Protein AF-A0A450ZZB6-F1 (afdb_monomer)

Solvent-accessible surface area (backbone atoms only — not comparable to full-atom values): 9882 Å² total; per-residue (Å²): 134,82,84,78,80,76,82,74,88,73,74,50,48,42,63,69,56,47,54,52,48,49,52,56,50,59,78,39,60,93,42,86,37,75,48,78,48,59,52,40,41,25,62,87,35,42,52,57,74,84,85,72,88,62,98,56,88,44,37,49,37,50,47,46,38,71,73,39,55,29,70,37,66,34,40,39,39,33,42,25,19,77,38,66,44,48,26,60,45,73,49,72,24,80,72,70,27,60,32,39,38,41,36,55,24,46,65,84,44,62,94,67,16,47,60,60,43,80,47,78,47,80,36,70,95,75,27,29,31,43,37,39,27,37,14,81,76,70,70,43,72,47,85,43,86,72,32,39,47,76,42,86,36,77,58,80,57,56,63,53,52,54,54,54,55,59,73,72,66,83,79,134

Sequence (172 aa):
MGTKTRGVFQDSCRVQVIEWANGSVSAHSGHRCIVLTHGLLDKKGDRDLHGYNYAIEGNGAQEIWDKLLRKHKNIFLVLCGHSHGEARRIDEGDDGNLVHQVMANYQFWGKGGDGWMRILHFHPEEDRIDVKTYSPVLDRYRHGPSSEFTLPYPDPMKASRRKALTCFGNSK

Organism: NCBI:txid2126344

Radius of gyration: 19.27 Å; Cα contacts (8 Å, |Δi|>4): 302; chains: 1; bounding box: 59×56×40 Å

pLDDT: mean 84.1, std 20.05, range [27.47, 98.62]

Foldseek 3Di:
DDDPPPDQPAQFAAPVNLVVLQVVLVVPLVAADEAEGADAAAPARDRDPPDDPGPDDGHGNVRCCVSHQLAHLRYAEYEYEPHAAWDWDWDAHPVRHIHIYIYYDQQPPPPRRQQKDKDWDDDQVVQKIWIWIAHPSVRDTDDDPRHTDMDGRPDPCVVVVVVVVVVVPDDD

Secondary structure (DSSP, 8-state):
-----------SB-HHHHHHHHHHHHHTTTS-EEEE-S----TTS-S--TT---SS--B-HHHHHHHTGGG-TTEEEEEE-SSSEEEEEEEE-TTS-EEEEEEEE-TTSHHHHTT-EEEEEEEGGGTEEEEEEEETTTTEEEPSTTTEEEEE---HHHHHHHHHHHHSS---

Mean predicted aligned error: 8.64 Å

InterPro domains:
  IPR029052 Metallo-dependent phosphatase-like [SSF56300] (18-138)

Structure (mmCIF, N/CA/C/O backbone):
data_AF-A0A450ZZB6-F1
#
_entry.id   AF-A0A450ZZB6-F1
#
loop_
_atom_site.group_PDB
_atom_site.id
_atom_site.type_symbol
_atom_site.label_atom_id
_atom_site.label_alt_id
_atom_site.label_comp_id
_atom_site.label_asym_id
_atom_site.label_entity_id
_atom_site.label_seq_id
_atom_site.pdbx_PDB_ins_code
_atom_site.Cartn_x
_atom_site.Cartn_y
_atom_site.Cartn_z
_atom_site.occupancy
_atom_site.B_iso_or_equiv
_atom_site.auth_seq_id
_atom_site.auth_comp_id
_atom_site.auth_asym_id
_atom_site.auth_atom_id
_atom_site.pdbx_PDB_model_num
ATOM 1 N N . MET A 1 1 ? 6.189 39.184 -20.586 1.00 33.44 1 MET A N 1
ATOM 2 C CA . MET A 1 1 ? 7.325 38.245 -20.432 1.00 33.44 1 MET A CA 1
ATOM 3 C C . MET A 1 1 ? 6.961 37.250 -19.346 1.00 33.44 1 MET A C 1
ATOM 5 O O . MET A 1 1 ? 6.563 37.674 -18.272 1.00 33.44 1 MET A O 1
ATOM 9 N N . GLY A 1 2 ? 6.933 35.963 -19.698 1.00 31.78 2 GLY A N 1
ATOM 10 C CA . GLY A 1 2 ? 6.176 34.923 -18.999 1.00 31.78 2 GLY A CA 1
ATOM 11 C C . GLY A 1 2 ? 6.674 34.575 -17.598 1.00 31.78 2 GLY A C 1
ATOM 12 O O . GLY A 1 2 ? 7.871 34.409 -17.361 1.00 31.78 2 GLY A O 1
ATOM 13 N N . THR A 1 3 ? 5.721 34.400 -16.690 1.00 27.78 3 THR A N 1
ATOM 14 C CA . THR A 1 3 ? 5.902 33.729 -15.408 1.00 27.78 3 THR A CA 1
ATOM 15 C C . THR A 1 3 ? 6.220 32.258 -15.671 1.00 27.78 3 THR A C 1
ATOM 17 O O . THR A 1 3 ? 5.372 31.475 -16.090 1.00 27.78 3 THR A O 1
ATOM 20 N N . LYS A 1 4 ? 7.479 31.864 -15.453 1.00 31.62 4 LYS A N 1
ATOM 21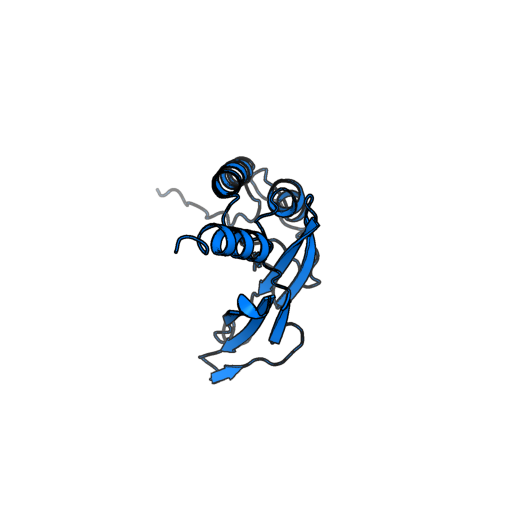 C CA . LYS A 1 4 ? 7.845 30.449 -15.349 1.00 31.62 4 LYS A CA 1
ATOM 22 C C . LYS A 1 4 ? 7.231 29.903 -14.064 1.00 31.62 4 LYS A C 1
ATOM 24 O O . LYS A 1 4 ? 7.804 30.064 -12.989 1.00 31.62 4 LYS A O 1
ATOM 29 N N . THR A 1 5 ? 6.096 29.227 -14.175 1.00 30.55 5 THR A N 1
ATOM 30 C CA . THR A 1 5 ? 5.629 28.291 -13.152 1.00 30.55 5 THR A CA 1
ATOM 31 C C . THR A 1 5 ? 6.642 27.146 -13.107 1.00 30.55 5 THR A C 1
ATOM 33 O O . THR A 1 5 ? 6.627 26.248 -13.946 1.00 30.55 5 THR A O 1
ATOM 36 N N . ARG A 1 6 ? 7.602 27.204 -12.178 1.00 31.47 6 ARG A N 1
ATOM 37 C CA . ARG A 1 6 ? 8.402 26.027 -11.826 1.00 31.47 6 ARG A CA 1
ATOM 38 C C . ARG A 1 6 ? 7.473 25.102 -11.049 1.00 31.47 6 ARG A C 1
ATOM 40 O O . ARG A 1 6 ? 7.073 25.441 -9.940 1.00 31.47 6 ARG A O 1
ATOM 47 N N . GLY A 1 7 ? 7.091 23.980 -11.653 1.00 27.47 7 GLY A N 1
ATOM 48 C CA . GLY A 1 7 ? 6.401 22.911 -10.941 1.00 27.47 7 GLY A CA 1
ATOM 49 C C . GLY A 1 7 ? 7.278 22.445 -9.784 1.00 27.47 7 GLY A C 1
ATOM 50 O O . GLY A 1 7 ? 8.391 21.971 -10.003 1.00 27.47 7 GLY A O 1
ATOM 51 N N . VAL A 1 8 ? 6.802 22.645 -8.560 1.00 30.09 8 VAL A N 1
ATOM 52 C CA . VAL A 1 8 ? 7.403 22.066 -7.361 1.00 30.09 8 VAL A CA 1
ATOM 53 C C . VAL A 1 8 ? 6.756 20.696 -7.206 1.00 30.09 8 VAL A C 1
ATOM 55 O O . VAL A 1 8 ? 5.568 20.610 -6.900 1.00 30.09 8 VAL A O 1
ATOM 58 N N . PHE A 1 9 ? 7.502 19.629 -7.492 1.00 32.81 9 PHE A N 1
ATOM 59 C CA . PHE A 1 9 ? 7.094 18.286 -7.084 1.00 32.81 9 PHE A CA 1
ATOM 60 C C . PHE A 1 9 ? 7.185 18.235 -5.554 1.00 32.81 9 PHE A C 1
ATOM 62 O O . PHE A 1 9 ? 8.228 18.539 -4.976 1.00 32.81 9 PHE A O 1
ATOM 69 N N . GLN A 1 10 ? 6.046 17.984 -4.914 1.00 45.91 10 GLN A N 1
ATOM 70 C CA . GLN A 1 10 ? 5.823 18.169 -3.485 1.00 45.91 10 GLN A CA 1
ATOM 71 C C . GLN A 1 10 ? 5.440 16.822 -2.877 1.00 45.91 10 GLN A C 1
ATOM 73 O O . GLN A 1 10 ? 4.315 16.368 -3.070 1.00 45.91 10 GLN A O 1
ATOM 78 N N . ASP A 1 11 ? 6.350 16.222 -2.112 1.00 52.84 11 ASP A N 1
ATOM 79 C CA . ASP A 1 11 ? 6.097 14.937 -1.447 1.00 52.84 11 ASP A CA 1
ATOM 80 C C . ASP A 1 11 ? 5.802 15.095 0.060 1.00 52.84 11 ASP A C 1
ATOM 82 O O . ASP A 1 11 ? 5.604 14.101 0.754 1.00 52.84 11 ASP A O 1
ATOM 86 N N . SER A 1 12 ? 5.706 16.333 0.576 1.00 59.88 12 SER A N 1
ATOM 87 C CA . SER A 1 12 ? 5.162 16.604 1.916 1.00 59.88 12 SER A CA 1
ATOM 88 C C . SER A 1 12 ? 3.644 16.807 1.873 1.00 59.88 12 SER A C 1
ATOM 90 O O . SER A 1 12 ? 3.114 17.628 1.116 1.00 59.88 12 SER A O 1
ATOM 92 N N . CYS A 1 13 ? 2.916 16.056 2.704 1.00 70.00 13 CYS A N 1
ATOM 93 C CA . CYS A 1 13 ? 1.459 16.143 2.770 1.00 70.00 13 CYS A CA 1
ATOM 94 C C . CYS A 1 13 ? 1.047 17.350 3.621 1.00 70.00 13 CYS A C 1
ATOM 96 O O . CYS A 1 13 ? 1.315 17.391 4.820 1.00 70.00 13 CYS A O 1
ATOM 98 N N . ARG A 1 14 ? 0.400 18.359 3.030 1.00 82.44 14 ARG A N 1
ATOM 99 C CA . ARG A 1 14 ? -0.031 19.560 3.770 1.00 82.44 14 ARG A CA 1
ATOM 100 C C . ARG A 1 14 ? -0.951 19.187 4.935 1.00 82.44 14 ARG A C 1
ATOM 102 O O . ARG A 1 14 ? -1.795 18.307 4.793 1.00 82.44 14 ARG A O 1
ATOM 109 N N . VAL A 1 15 ? -0.845 19.907 6.053 1.00 84.12 15 VAL A N 1
ATOM 110 C CA . VAL A 1 15 ? -1.670 19.678 7.260 1.00 84.12 15 VAL A CA 1
ATOM 111 C C . VAL A 1 15 ? -3.165 19.608 6.929 1.00 84.12 15 VAL A C 1
ATOM 113 O O . VAL A 1 15 ? -3.831 18.644 7.295 1.00 84.12 15 VAL A O 1
ATOM 116 N N . GLN A 1 16 ? -3.654 20.545 6.116 1.00 87.19 16 GLN A N 1
ATOM 117 C CA . GLN A 1 16 ? -5.056 20.608 5.684 1.00 87.19 16 GLN A CA 1
ATOM 118 C C . GLN A 1 16 ? -5.527 19.350 4.930 1.00 87.19 16 GLN A C 1
ATOM 120 O O . GLN A 1 16 ? -6.699 18.989 4.998 1.00 87.19 16 GLN A O 1
ATOM 125 N N . VAL A 1 17 ? -4.629 18.662 4.214 1.00 90.25 17 VAL A N 1
ATOM 126 C CA . VAL A 1 17 ? -4.966 17.424 3.492 1.00 90.25 17 VAL A CA 1
ATOM 127 C C . VAL A 1 17 ? -5.159 16.271 4.474 1.00 90.25 17 VAL A C 1
ATOM 129 O O . VAL A 1 17 ? -6.087 15.484 4.301 1.00 90.25 17 VAL A O 1
ATOM 132 N N . ILE A 1 18 ? -4.341 16.195 5.531 1.00 90.69 18 ILE A N 1
ATOM 133 C CA . ILE A 1 18 ? -4.534 15.215 6.609 1.00 90.69 18 ILE A CA 1
ATOM 134 C C . ILE A 1 18 ? -5.854 15.471 7.341 1.00 90.69 18 ILE A C 1
ATOM 136 O O . ILE A 1 18 ? -6.608 14.531 7.575 1.00 90.69 18 ILE A O 1
ATOM 140 N N . GLU A 1 19 ? -6.165 16.725 7.669 1.00 93.62 19 GLU A N 1
ATOM 141 C CA . GLU A 1 19 ? -7.423 17.090 8.336 1.00 93.62 19 GLU A CA 1
ATOM 142 C C . GLU A 1 19 ? -8.647 16.722 7.489 1.00 93.62 19 GLU A C 1
ATOM 144 O O . GLU A 1 19 ? -9.574 16.069 7.974 1.00 93.62 19 GLU A O 1
ATOM 149 N N . TRP A 1 20 ? -8.625 17.063 6.199 1.00 95.75 20 TRP A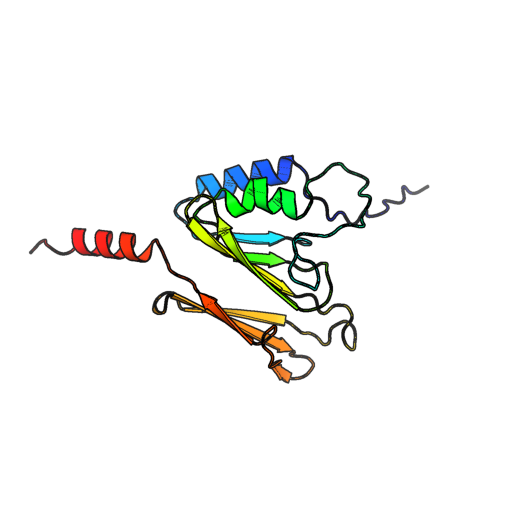 N 1
ATOM 150 C CA . TRP A 1 20 ? -9.680 16.683 5.261 1.00 95.75 20 TRP A CA 1
ATOM 151 C C . TRP A 1 20 ? -9.825 15.158 5.127 1.00 95.75 20 TRP A C 1
ATOM 153 O O . TRP A 1 20 ? -10.946 14.635 5.137 1.00 95.75 20 TRP A O 1
ATOM 163 N N . ALA A 1 21 ? -8.708 14.430 5.031 1.00 95.94 21 ALA A N 1
ATOM 164 C CA . ALA A 1 21 ? -8.718 12.974 4.937 1.00 95.94 21 ALA A CA 1
ATOM 165 C C . ALA A 1 21 ? -9.292 12.343 6.214 1.00 95.94 21 ALA A C 1
ATOM 167 O O . ALA A 1 21 ? -10.145 11.461 6.126 1.00 95.94 21 ALA A O 1
ATOM 168 N N . ASN A 1 22 ? -8.910 12.853 7.390 1.00 96.94 22 ASN A N 1
ATOM 169 C CA . ASN A 1 22 ? -9.469 12.436 8.675 1.00 96.94 22 ASN A CA 1
ATOM 170 C C . ASN A 1 22 ? -10.993 12.605 8.711 1.00 96.94 22 ASN A C 1
ATOM 172 O O . ASN A 1 22 ? -11.698 11.678 9.117 1.00 96.94 22 ASN A O 1
ATOM 176 N N . GLY A 1 23 ? -11.510 13.743 8.237 1.00 96.69 23 GLY A N 1
ATOM 177 C CA . GLY A 1 23 ? -12.952 13.979 8.135 1.00 96.69 23 GLY A CA 1
ATOM 178 C C . GLY A 1 23 ? -13.641 12.993 7.188 1.00 96.69 23 GLY A C 1
ATOM 179 O O . GLY A 1 23 ? -14.648 12.380 7.543 1.00 96.69 23 GLY A O 1
ATOM 180 N N . SER A 1 24 ? -13.058 12.783 6.006 1.00 96.81 24 SER A N 1
ATOM 181 C CA . SER A 1 24 ? -13.608 11.894 4.976 1.00 96.81 24 SER A CA 1
ATOM 182 C C . SER A 1 24 ? -13.665 10.433 5.431 1.00 96.81 24 SER A C 1
ATOM 184 O O . SER A 1 24 ? -14.686 9.770 5.243 1.00 96.81 24 SER A O 1
ATOM 186 N N . VAL A 1 25 ? -12.599 9.930 6.061 1.00 96.19 25 VAL A N 1
ATOM 187 C CA . VAL A 1 25 ? -12.526 8.546 6.555 1.00 96.19 25 VAL A CA 1
ATOM 188 C C . VAL A 1 25 ? -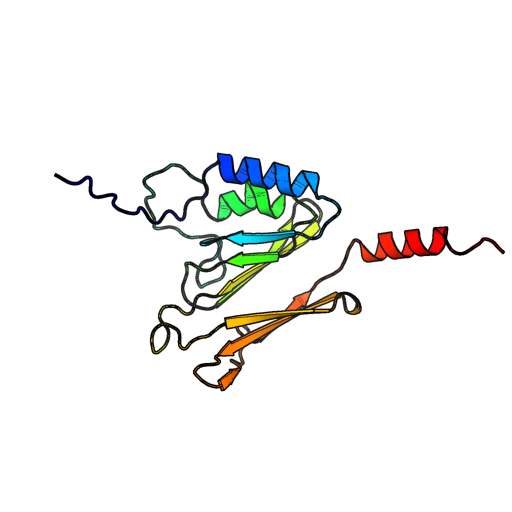13.471 8.335 7.740 1.00 96.19 25 VAL A C 1
ATOM 190 O O . VAL A 1 25 ? -14.204 7.344 7.758 1.00 96.19 25 VAL A O 1
ATOM 193 N N . SER A 1 26 ? -13.536 9.298 8.668 1.00 95.94 26 SER A N 1
ATOM 194 C CA . SER A 1 26 ? -14.455 9.264 9.820 1.00 95.94 26 SER A CA 1
ATOM 195 C C . SER A 1 26 ? -15.918 9.185 9.390 1.00 95.94 26 SER A C 1
ATOM 197 O O . SER A 1 26 ? -16.680 8.360 9.903 1.00 95.94 26 SER A O 1
ATOM 199 N N . ALA A 1 27 ? -16.304 10.000 8.402 1.00 96.50 27 ALA A N 1
ATOM 200 C CA . ALA A 1 27 ? -17.660 10.022 7.859 1.00 96.50 27 ALA A CA 1
ATOM 201 C C . ALA A 1 27 ? -18.074 8.683 7.218 1.00 96.50 27 ALA A C 1
ATOM 203 O O . ALA A 1 27 ? -19.263 8.391 7.110 1.00 96.50 27 ALA A O 1
ATOM 204 N N . HIS A 1 28 ? -17.104 7.840 6.846 1.00 93.38 28 HIS A N 1
ATOM 205 C CA . HIS A 1 28 ? -17.322 6.538 6.218 1.00 93.38 28 HIS A CA 1
ATOM 206 C C . HIS A 1 28 ? -16.754 5.386 7.057 1.00 93.38 28 HIS A C 1
ATOM 208 O O . HIS A 1 28 ? -16.305 4.382 6.507 1.00 93.38 28 HIS A O 1
ATOM 214 N N . SER A 1 29 ? -16.818 5.483 8.388 1.00 91.06 29 SER A N 1
ATOM 215 C CA . SER A 1 29 ? -16.298 4.454 9.310 1.00 91.06 29 SER A CA 1
ATOM 216 C C . SER A 1 29 ? -16.890 3.044 9.106 1.00 91.06 29 SER A C 1
ATOM 218 O O . SER A 1 29 ? -16.282 2.051 9.508 1.00 91.06 29 SER A O 1
ATOM 220 N N . GLY A 1 30 ? -18.049 2.941 8.443 1.00 88.62 30 GLY A N 1
ATOM 221 C CA . GLY A 1 30 ? -18.680 1.691 7.999 1.00 88.62 30 GLY A CA 1
ATOM 222 C C . GLY A 1 30 ? -18.144 1.102 6.681 1.00 88.62 30 GLY A C 1
ATOM 223 O O . GLY A 1 30 ? -18.661 0.083 6.233 1.00 88.62 30 GLY A O 1
ATOM 224 N N . HIS A 1 31 ? -17.129 1.705 6.056 1.00 90.50 31 HIS A N 1
ATOM 225 C CA . HIS A 1 31 ? -16.534 1.251 4.794 1.00 90.50 31 HIS A CA 1
ATOM 226 C C . HIS A 1 31 ? -15.043 0.977 4.951 1.00 90.50 31 HIS A C 1
ATOM 228 O O . HIS A 1 31 ? -14.326 1.751 5.579 1.00 90.50 31 HIS A O 1
ATOM 234 N N . ARG A 1 32 ? -14.565 -0.093 4.311 1.00 91.19 32 ARG A N 1
ATOM 235 C CA . ARG A 1 32 ? -13.135 -0.392 4.173 1.00 91.19 32 ARG A CA 1
ATOM 236 C C . ARG A 1 32 ? -12.465 0.693 3.322 1.00 91.19 32 ARG A C 1
ATOM 238 O O . ARG A 1 32 ? -12.913 0.965 2.212 1.00 91.19 32 ARG A O 1
ATOM 245 N N . CYS A 1 33 ? -11.387 1.283 3.826 1.00 95.69 33 CYS A N 1
ATOM 246 C CA . CYS A 1 33 ? -10.676 2.389 3.196 1.00 95.69 33 CYS A CA 1
ATOM 247 C C . CYS A 1 33 ? -9.274 1.965 2.732 1.00 95.69 33 CYS A C 1
ATOM 249 O O . CYS A 1 33 ? -8.499 1.376 3.493 1.00 95.69 33 CYS A O 1
ATOM 251 N N . ILE A 1 34 ? -8.965 2.287 1.473 1.00 97.62 34 ILE A N 1
ATOM 252 C CA . ILE A 1 34 ? -7.630 2.178 0.880 1.00 97.62 34 ILE A CA 1
ATOM 253 C C . ILE A 1 34 ? -7.094 3.598 0.702 1.00 97.62 34 ILE A C 1
ATOM 255 O O . ILE A 1 34 ? -7.770 4.437 0.107 1.00 97.62 34 ILE A O 1
ATOM 259 N N . VAL A 1 35 ? -5.880 3.859 1.181 1.00 97.75 35 VAL A N 1
ATOM 260 C CA . VAL A 1 35 ? -5.196 5.145 0.996 1.00 97.75 35 VAL A CA 1
ATOM 261 C C . VAL A 1 35 ? -4.162 5.021 -0.119 1.00 97.75 35 VAL A C 1
ATOM 263 O O . VAL A 1 35 ? -3.400 4.059 -0.174 1.00 97.75 35 VAL A O 1
ATOM 266 N N . LEU A 1 36 ? -4.109 6.009 -1.008 1.00 96.69 36 LEU A N 1
ATOM 267 C CA . LEU A 1 36 ? -3.081 6.131 -2.040 1.00 96.69 36 LEU A CA 1
ATOM 268 C C . LEU A 1 36 ? -2.294 7.419 -1.793 1.00 96.69 36 LEU A C 1
ATOM 270 O O . LEU A 1 36 ? -2.885 8.491 -1.694 1.00 96.69 36 LEU A O 1
ATOM 274 N N . THR A 1 37 ? -0.972 7.319 -1.699 1.00 92.94 37 THR A N 1
ATOM 275 C CA . THR A 1 37 ? -0.077 8.475 -1.534 1.00 92.94 37 THR A CA 1
ATOM 276 C C . THR A 1 37 ? 1.173 8.310 -2.390 1.00 92.94 37 THR A C 1
ATOM 278 O O . THR A 1 37 ? 1.556 7.190 -2.714 1.00 92.94 37 THR A O 1
ATOM 281 N N . HIS A 1 38 ? 1.824 9.408 -2.775 1.00 92.00 38 HIS A N 1
ATOM 282 C CA . HIS A 1 38 ? 3.034 9.330 -3.593 1.00 92.00 38 HIS A CA 1
ATOM 283 C C . HIS A 1 38 ? 4.209 8.733 -2.804 1.00 92.00 38 HIS A C 1
ATOM 285 O O . HIS A 1 38 ? 4.742 7.702 -3.205 1.00 92.00 38 HIS A O 1
ATOM 291 N N . GLY A 1 39 ? 4.567 9.331 -1.663 1.00 89.69 39 GLY A N 1
ATOM 292 C CA . GLY A 1 39 ? 5.654 8.879 -0.793 1.00 89.69 39 GLY A CA 1
ATOM 293 C C . GLY A 1 39 ? 5.149 8.397 0.566 1.00 89.69 39 GLY A C 1
ATOM 294 O O . GLY A 1 39 ? 4.325 9.057 1.198 1.00 89.69 39 GLY A O 1
ATOM 295 N N . LEU A 1 40 ? 5.642 7.238 1.008 1.00 92.75 40 LEU A N 1
ATOM 296 C CA . LEU A 1 40 ? 5.438 6.742 2.374 1.00 92.75 40 LEU A CA 1
ATOM 297 C C . LEU A 1 40 ? 6.573 5.824 2.828 1.00 92.75 40 LEU A C 1
ATOM 299 O O . LEU A 1 40 ? 7.058 5.980 3.938 1.00 92.75 40 LEU A O 1
ATOM 303 N N . LEU A 1 41 ? 6.975 4.865 1.991 1.00 94.44 41 LEU A N 1
ATOM 304 C CA . LEU A 1 41 ? 8.020 3.901 2.327 1.00 94.44 41 LEU A CA 1
ATOM 305 C C . LEU A 1 41 ? 9.306 4.165 1.544 1.00 94.44 41 LEU A C 1
ATOM 307 O O . LEU A 1 41 ? 9.273 4.600 0.389 1.00 94.44 41 LEU A O 1
ATOM 311 N N . ASP A 1 42 ? 10.435 3.854 2.165 1.00 91.69 42 ASP A N 1
ATOM 312 C CA . ASP A 1 42 ? 11.721 3.701 1.502 1.00 91.69 42 ASP A CA 1
ATOM 313 C C . ASP A 1 42 ? 11.876 2.288 0.896 1.00 91.69 42 ASP A C 1
ATOM 315 O O . ASP A 1 42 ? 11.003 1.421 1.001 1.00 91.69 42 ASP A O 1
ATOM 319 N N . LYS A 1 43 ? 13.023 2.026 0.259 1.00 90.31 43 LYS A N 1
ATOM 320 C CA . LYS A 1 43 ? 13.324 0.716 -0.350 1.00 90.31 43 LYS A CA 1
ATOM 321 C C . LYS A 1 43 ? 13.477 -0.435 0.655 1.00 90.31 43 LYS A C 1
ATOM 323 O O . LYS A 1 43 ? 13.471 -1.590 0.237 1.00 90.31 43 LYS A O 1
ATOM 328 N N . LYS A 1 44 ? 13.676 -0.140 1.942 1.00 91.94 44 LYS A N 1
ATOM 329 C CA . LYS A 1 44 ? 13.740 -1.129 3.028 1.00 91.94 44 LYS A CA 1
ATOM 330 C C . LYS A 1 44 ? 12.366 -1.373 3.652 1.00 91.94 44 LYS A C 1
ATOM 332 O O . LYS A 1 44 ? 12.196 -2.357 4.364 1.00 91.94 44 LYS A O 1
ATOM 337 N N . GLY A 1 45 ? 11.381 -0.534 3.330 1.00 93.38 45 GLY A N 1
ATOM 338 C CA . GLY A 1 45 ? 10.051 -0.573 3.917 1.00 93.38 45 GLY A CA 1
ATOM 339 C C . GLY A 1 45 ? 9.935 0.275 5.179 1.00 93.38 45 GLY A C 1
ATOM 340 O O . GLY A 1 45 ? 9.013 0.053 5.955 1.00 93.38 45 GLY A O 1
ATOM 341 N N . ASP A 1 46 ? 10.824 1.238 5.401 1.00 93.69 46 ASP A N 1
ATOM 342 C CA . ASP A 1 46 ? 10.764 2.178 6.518 1.00 93.69 46 ASP A CA 1
ATOM 343 C C . ASP A 1 46 ? 10.035 3.466 6.123 1.00 93.69 46 ASP A C 1
ATOM 345 O O . ASP A 1 46 ? 10.070 3.886 4.967 1.00 93.69 46 ASP A O 1
ATOM 349 N N . ARG A 1 47 ? 9.365 4.118 7.085 1.00 91.62 47 ARG A N 1
ATOM 350 C CA . ARG A 1 47 ? 8.714 5.432 6.892 1.00 91.62 47 ARG A CA 1
ATOM 351 C C . ARG A 1 47 ? 9.704 6.585 7.009 1.00 91.62 47 ARG A C 1
ATOM 353 O O . ARG A 1 47 ? 9.450 7.597 7.661 1.00 91.62 47 ARG A O 1
ATOM 360 N N . ASP A 1 48 ? 10.842 6.397 6.369 1.00 83.44 48 ASP A N 1
ATOM 361 C CA . ASP A 1 48 ? 11.960 7.311 6.383 1.00 83.44 48 ASP A CA 1
ATOM 362 C C . ASP A 1 48 ? 12.251 7.755 4.947 1.00 83.44 48 ASP A C 1
ATOM 364 O O . ASP A 1 48 ? 12.954 7.097 4.184 1.00 83.44 48 ASP A O 1
ATOM 368 N N . LEU A 1 49 ? 11.672 8.896 4.583 1.00 74.56 49 LEU A N 1
ATOM 369 C CA . LEU A 1 49 ? 11.982 9.594 3.338 1.00 74.56 49 LEU A CA 1
ATOM 370 C C . LEU A 1 49 ? 12.895 10.803 3.606 1.00 74.56 49 LEU A C 1
ATOM 372 O O . L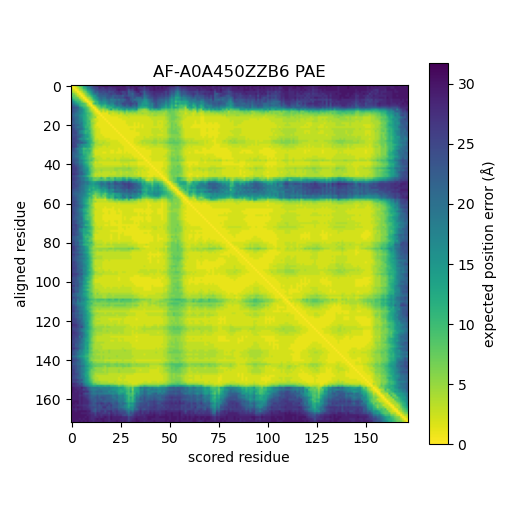EU A 1 49 ? 12.702 11.867 3.010 1.00 74.56 49 LEU A O 1
ATOM 376 N N . HIS A 1 50 ? 13.854 10.686 4.538 1.00 58.66 50 HIS A N 1
ATOM 377 C CA . HIS A 1 50 ? 14.830 11.743 4.817 1.00 58.66 50 HIS A CA 1
ATOM 378 C C . HIS A 1 50 ? 15.557 12.170 3.530 1.00 58.66 50 HIS A C 1
ATOM 380 O O . HI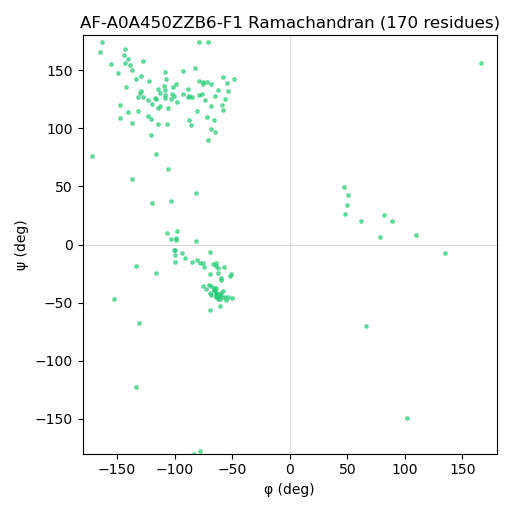S A 1 50 ? 16.069 11.342 2.777 1.00 58.66 50 HIS A O 1
ATOM 386 N N . GLY A 1 51 ? 15.638 13.485 3.294 1.00 51.91 51 GLY A N 1
ATOM 387 C CA . GLY A 1 51 ? 16.463 14.054 2.219 1.00 51.91 51 GLY A CA 1
ATOM 388 C C . GLY A 1 51 ? 15.805 15.136 1.368 1.00 51.91 51 GLY A C 1
ATOM 389 O O . GLY A 1 51 ? 16.490 15.783 0.578 1.00 51.91 51 GLY A O 1
ATOM 390 N N . TYR A 1 52 ? 14.510 15.389 1.537 1.00 54.06 52 TYR A N 1
ATOM 391 C CA . TYR A 1 52 ? 13.817 16.398 0.745 1.00 54.06 52 TYR A CA 1
ATOM 392 C C . TYR A 1 52 ? 13.505 17.640 1.584 1.00 54.06 52 TYR A C 1
ATOM 394 O O . TYR A 1 52 ? 12.583 17.665 2.396 1.00 54.06 52 TYR A O 1
ATOM 402 N N . ASN A 1 53 ? 14.287 18.699 1.368 1.00 50.16 53 ASN A N 1
ATOM 403 C CA . ASN A 1 53 ? 13.954 20.044 1.834 1.00 50.16 53 ASN A CA 1
ATOM 404 C C . ASN A 1 53 ? 12.783 20.575 1.001 1.00 50.16 53 ASN A C 1
ATOM 406 O O . ASN A 1 53 ? 12.975 21.179 -0.057 1.00 50.16 53 ASN A O 1
ATOM 410 N N . TYR A 1 54 ? 11.558 20.317 1.452 1.00 55.91 54 TYR A N 1
ATOM 411 C CA . TYR A 1 54 ? 10.369 20.832 0.787 1.00 55.91 54 TYR A CA 1
ATOM 412 C C . TYR A 1 54 ? 10.189 22.321 1.087 1.00 55.91 54 TYR A C 1
ATOM 414 O O . TYR A 1 54 ? 10.333 22.771 2.219 1.00 55.91 54 TYR A O 1
ATOM 422 N N . ALA A 1 55 ? 9.813 23.089 0.065 1.00 54.00 55 ALA A N 1
ATOM 423 C CA . ALA A 1 55 ? 9.563 24.526 0.184 1.00 54.00 55 ALA A CA 1
ATOM 424 C C . ALA A 1 55 ? 8.302 24.876 1.003 1.00 54.00 55 ALA A C 1
ATOM 426 O O . ALA A 1 55 ? 8.034 26.050 1.241 1.00 54.00 55 ALA A O 1
ATOM 427 N N . ILE A 1 56 ? 7.509 23.873 1.398 1.00 58.16 56 ILE A N 1
ATOM 428 C CA . ILE A 1 56 ? 6.283 24.038 2.181 1.00 58.16 56 ILE A CA 1
ATOM 429 C C . ILE A 1 56 ? 6.347 23.078 3.363 1.00 58.16 56 ILE A C 1
ATOM 431 O O . ILE A 1 56 ? 6.587 21.880 3.179 1.00 58.16 56 ILE A O 1
ATOM 435 N N . GLU A 1 57 ? 6.089 23.620 4.550 1.00 63.12 57 GLU A N 1
ATOM 436 C CA . GLU A 1 57 ? 5.877 22.854 5.771 1.00 63.12 57 GLU A CA 1
ATOM 437 C C . GLU A 1 57 ? 4.727 21.859 5.562 1.00 63.12 57 GLU A C 1
ATOM 439 O O . GLU A 1 57 ? 3.626 22.201 5.120 1.00 63.12 57 GLU A O 1
ATOM 444 N N . GLY A 1 58 ? 5.004 20.590 5.816 1.00 70.69 58 GLY A N 1
ATOM 445 C CA . GLY A 1 58 ? 4.067 19.509 5.585 1.00 70.69 58 GLY A CA 1
ATOM 446 C C . GLY A 1 58 ? 4.502 18.270 6.338 1.00 70.69 58 GLY A C 1
ATOM 447 O O . GLY A 1 58 ? 5.570 18.232 6.936 1.00 70.69 58 GLY A O 1
ATOM 448 N N . ASN A 1 59 ? 3.649 17.261 6.295 1.00 75.00 59 ASN A N 1
ATOM 449 C CA . ASN A 1 59 ? 3.816 16.033 7.041 1.00 75.00 59 ASN A CA 1
ATOM 450 C C . ASN A 1 59 ? 4.712 15.069 6.270 1.00 75.00 59 ASN A C 1
ATOM 452 O O . ASN A 1 59 ? 4.433 14.760 5.103 1.00 75.00 59 ASN A O 1
ATOM 456 N N . GLY A 1 60 ? 5.755 14.584 6.938 1.00 85.50 60 GLY A N 1
ATOM 457 C CA . GLY A 1 60 ? 6.571 13.474 6.460 1.00 85.50 60 GLY A CA 1
ATOM 458 C C . GLY A 1 60 ? 5.832 12.134 6.529 1.00 85.50 60 GLY A C 1
ATOM 459 O O . GLY A 1 60 ? 4.735 12.024 7.080 1.00 85.50 60 GLY A O 1
ATOM 460 N N . ALA A 1 61 ? 6.458 11.083 5.999 1.00 89.88 61 ALA A N 1
ATOM 461 C CA . ALA A 1 61 ? 5.885 9.736 5.963 1.00 89.88 61 ALA A CA 1
ATOM 462 C C . ALA A 1 61 ? 5.431 9.227 7.345 1.00 89.88 61 ALA A C 1
ATOM 464 O O . ALA A 1 61 ? 4.323 8.704 7.485 1.00 89.88 61 ALA A O 1
ATOM 465 N N . GLN A 1 62 ? 6.261 9.418 8.373 1.00 91.25 62 GLN A N 1
ATOM 466 C CA . GLN A 1 62 ? 5.927 9.024 9.741 1.00 91.25 62 GLN A CA 1
ATOM 467 C C . GLN A 1 62 ? 4.751 9.839 10.307 1.00 91.25 62 GLN A C 1
ATOM 469 O O . GLN A 1 62 ? 3.863 9.281 10.941 1.00 91.25 62 GLN A O 1
ATOM 474 N N . GLU A 1 63 ? 4.660 11.131 9.999 1.00 91.12 63 GLU A N 1
ATOM 475 C CA . GLU A 1 63 ? 3.538 11.960 10.449 1.00 91.12 63 GLU A CA 1
ATOM 476 C C . GLU A 1 63 ? 2.219 11.600 9.755 1.00 91.12 63 GLU A C 1
ATOM 478 O O . GLU A 1 63 ? 1.168 11.641 10.392 1.00 91.12 63 GLU A O 1
ATOM 483 N N . ILE A 1 64 ? 2.249 11.203 8.475 1.00 93.12 64 ILE A N 1
ATOM 484 C CA . ILE A 1 64 ? 1.069 10.655 7.783 1.00 93.12 64 ILE A CA 1
ATOM 485 C C . ILE A 1 64 ? 0.581 9.394 8.504 1.00 93.12 64 ILE A C 1
ATOM 487 O O . ILE A 1 64 ? -0.623 9.218 8.705 1.00 93.12 64 ILE A O 1
ATOM 491 N N . TRP A 1 65 ? 1.499 8.524 8.931 1.00 95.94 65 TRP A N 1
ATOM 492 C CA . TRP A 1 65 ? 1.133 7.371 9.744 1.00 95.94 65 TRP A CA 1
ATOM 493 C C . TRP A 1 65 ? 0.490 7.782 11.067 1.00 95.94 65 TRP A C 1
ATOM 495 O O . TRP A 1 65 ? -0.622 7.345 11.364 1.00 95.94 65 TRP A O 1
ATOM 505 N N . ASP A 1 66 ? 1.159 8.653 11.820 1.00 96.19 66 ASP A N 1
ATOM 506 C CA . ASP A 1 66 ? 0.760 9.002 13.180 1.00 96.19 66 ASP A CA 1
ATOM 507 C C . ASP A 1 66 ? -0.549 9.790 13.251 1.00 96.19 66 ASP A C 1
ATOM 509 O O . ASP A 1 66 ? -1.316 9.611 14.200 1.00 96.19 66 ASP A O 1
ATOM 513 N N . LYS A 1 67 ? -0.797 10.663 12.269 1.00 95.31 67 LYS A N 1
ATOM 514 C CA . LYS A 1 67 ? -1.917 11.617 12.270 1.00 95.31 67 LYS A CA 1
ATOM 515 C C . LYS A 1 67 ? -3.116 11.162 11.434 1.00 95.31 67 LYS A C 1
ATOM 517 O O . LYS A 1 67 ? -4.189 11.746 11.582 1.00 95.31 67 LYS A O 1
ATOM 522 N N . LEU A 1 68 ? -2.949 10.161 10.563 1.00 96.00 68 LEU A N 1
ATOM 523 C CA . LEU A 1 68 ? -4.010 9.636 9.695 1.00 96.00 68 LEU A CA 1
ATOM 524 C C . LEU A 1 68 ? -4.087 8.110 9.760 1.00 96.00 68 LEU A C 1
ATOM 526 O O . LEU A 1 68 ? -5.066 7.571 10.262 1.00 96.00 68 LEU A O 1
ATOM 530 N N . LEU A 1 69 ? -3.080 7.396 9.255 1.00 97.25 69 LEU A N 1
ATOM 531 C CA . LEU A 1 69 ? -3.238 5.972 8.920 1.00 97.25 69 LEU A CA 1
ATOM 532 C C . LEU A 1 69 ? -3.552 5.093 10.134 1.00 97.25 69 LEU A C 1
ATOM 534 O O . LEU A 1 69 ? -4.455 4.263 10.058 1.00 97.25 69 LEU A O 1
ATOM 538 N N . ARG A 1 70 ? -2.853 5.297 11.258 1.00 97.69 70 ARG A N 1
ATOM 539 C CA . ARG A 1 70 ? -3.081 4.502 12.473 1.00 97.69 70 ARG A CA 1
ATOM 540 C C . ARG A 1 70 ? -4.350 4.892 13.230 1.00 97.69 70 ARG A C 1
ATOM 542 O O . ARG A 1 70 ? -4.798 4.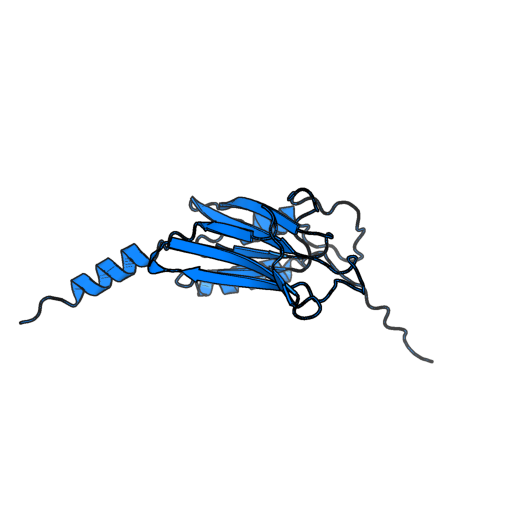137 14.079 1.00 97.69 70 ARG A O 1
ATOM 549 N N . LYS A 1 71 ? -4.927 6.066 12.948 1.00 97.75 71 LYS A N 1
ATOM 550 C CA . LYS A 1 71 ? -6.044 6.645 13.715 1.00 97.75 71 LYS A CA 1
ATOM 551 C C . LYS A 1 71 ? -7.413 6.073 13.347 1.00 97.75 71 LYS A C 1
ATOM 553 O O . LYS A 1 71 ? -8.373 6.341 14.061 1.00 97.75 71 LYS A O 1
ATOM 558 N N . HIS A 1 72 ? -7.517 5.351 12.230 1.00 95.38 72 HIS A N 1
ATOM 559 C CA . HIS A 1 72 ? -8.797 4.904 11.683 1.00 95.38 72 HIS A CA 1
ATOM 560 C C . HIS A 1 72 ? -8.843 3.389 11.533 1.00 95.38 72 HIS A C 1
ATOM 562 O O . HIS A 1 72 ? -8.240 2.837 10.611 1.00 95.38 72 HIS A O 1
ATOM 568 N N . LYS A 1 73 ? -9.666 2.728 12.355 1.00 95.06 73 LYS A N 1
ATOM 569 C CA . LYS A 1 73 ? -9.935 1.280 12.270 1.00 95.06 73 LYS A CA 1
ATOM 570 C C . LYS A 1 73 ? -10.328 0.753 10.889 1.00 95.06 73 LYS A C 1
ATOM 572 O O . LYS A 1 73 ? -10.210 -0.442 10.624 1.00 95.06 73 LYS A O 1
ATOM 577 N N . ASN A 1 74 ? -10.891 1.608 10.034 1.00 94.06 74 ASN A N 1
ATOM 578 C CA . ASN A 1 74 ? -11.388 1.224 8.718 1.00 94.06 74 ASN A CA 1
ATOM 579 C C . ASN A 1 74 ? -10.363 1.427 7.590 1.00 94.06 74 ASN A C 1
ATOM 581 O O . ASN A 1 74 ? -10.614 0.958 6.479 1.00 94.06 74 ASN A O 1
ATOM 585 N N . ILE A 1 75 ? -9.206 2.046 7.859 1.00 96.62 75 ILE A N 1
ATOM 586 C CA . ILE A 1 75 ? -8.048 2.011 6.955 1.00 96.62 75 ILE A CA 1
ATOM 587 C C . ILE A 1 75 ? -7.350 0.665 7.132 1.00 96.62 75 ILE A C 1
ATOM 589 O O . ILE A 1 75 ? -7.032 0.258 8.245 1.00 96.62 75 ILE A O 1
ATOM 593 N N . PHE A 1 76 ? -7.106 -0.037 6.029 1.00 96.44 76 PHE A N 1
ATOM 594 C CA . PHE A 1 76 ? -6.461 -1.356 6.078 1.00 96.44 76 PHE A CA 1
ATOM 595 C C . PHE A 1 76 ? -5.342 -1.530 5.052 1.00 96.44 76 PHE A C 1
ATOM 597 O O . PHE A 1 76 ? -4.526 -2.438 5.176 1.00 96.44 76 PHE A O 1
ATOM 604 N N . LEU A 1 77 ? -5.299 -0.692 4.017 1.00 98.06 77 LEU A N 1
ATOM 605 C CA . LEU A 1 77 ? -4.320 -0.796 2.945 1.00 98.06 77 LEU A CA 1
ATOM 606 C C . LEU A 1 77 ? -3.880 0.595 2.504 1.00 98.06 77 LEU A C 1
ATOM 608 O O . LEU A 1 77 ? -4.706 1.480 2.289 1.00 98.06 77 LEU A O 1
ATOM 612 N N . VAL A 1 78 ? -2.575 0.753 2.327 1.00 98.25 78 VAL A N 1
ATOM 613 C CA . VAL A 1 78 ? -1.934 1.952 1.810 1.00 98.25 78 VAL A CA 1
ATOM 614 C C . VAL A 1 78 ? -1.033 1.566 0.649 1.00 98.25 78 VAL A C 1
ATOM 616 O O . VAL A 1 78 ? -0.188 0.677 0.772 1.00 98.25 78 VAL A O 1
ATOM 619 N N . LEU A 1 79 ? -1.217 2.236 -0.482 1.00 98.19 79 LEU A N 1
ATOM 620 C CA . LEU A 1 79 ? -0.404 2.073 -1.680 1.00 98.19 79 LEU A CA 1
ATOM 621 C C . LEU A 1 79 ? 0.478 3.308 -1.853 1.00 98.19 79 LEU A C 1
ATOM 623 O O . LEU A 1 79 ? -0.009 4.436 -1.749 1.00 98.19 79 LEU A O 1
ATOM 627 N N . CYS A 1 80 ? 1.767 3.097 -2.116 1.00 96.06 80 CYS A N 1
ATOM 628 C CA . CYS A 1 80 ? 2.700 4.192 -2.365 1.00 96.06 80 CYS A CA 1
ATOM 629 C C . CYS A 1 80 ? 3.756 3.877 -3.428 1.00 96.06 80 CYS A C 1
ATOM 631 O O . CYS A 1 80 ? 3.925 2.731 -3.851 1.00 96.06 80 CYS A O 1
ATOM 633 N N . GLY A 1 81 ? 4.470 4.916 -3.856 1.00 93.12 81 GLY A N 1
ATOM 634 C CA . GLY A 1 81 ? 5.592 4.846 -4.786 1.00 93.12 81 GLY A CA 1
ATOM 635 C C . GLY A 1 81 ? 6.760 5.678 -4.267 1.00 93.12 81 GLY A C 1
ATOM 636 O O . GLY A 1 81 ? 7.224 5.446 -3.152 1.00 93.12 81 GLY A O 1
ATOM 637 N N . HIS A 1 82 ? 7.203 6.649 -5.073 1.00 91.94 82 HIS A N 1
ATOM 638 C CA . HIS A 1 82 ? 8.322 7.557 -4.801 1.00 91.94 82 HIS A CA 1
ATOM 639 C C . HIS A 1 82 ? 9.685 6.852 -4.747 1.00 91.94 82 HIS A C 1
ATOM 641 O O . HIS A 1 82 ? 10.472 6.958 -5.689 1.00 91.94 82 HIS A O 1
ATOM 647 N N . SER A 1 83 ? 9.935 6.045 -3.718 1.00 91.31 83 SER A N 1
ATOM 648 C CA . SER A 1 83 ? 11.159 5.252 -3.600 1.00 91.31 83 SER A CA 1
ATOM 649 C C . SER A 1 83 ? 11.150 4.095 -4.596 1.00 91.31 83 SER A C 1
ATOM 651 O O . SER A 1 83 ? 10.120 3.467 -4.826 1.00 91.31 83 SER A O 1
ATOM 653 N N . HIS A 1 84 ? 12.294 3.812 -5.218 1.00 91.25 84 HIS A N 1
ATOM 654 C CA . HIS A 1 84 ? 12.375 2.848 -6.320 1.00 91.25 84 HIS A CA 1
ATOM 655 C C . HIS A 1 84 ? 12.384 1.397 -5.839 1.00 91.25 84 HIS A C 1
ATOM 657 O O . HIS A 1 84 ? 13.077 1.049 -4.882 1.00 91.25 84 HIS A O 1
ATOM 663 N N . GLY A 1 85 ? 11.687 0.537 -6.578 1.00 93.94 85 GLY A N 1
ATOM 664 C CA . GLY A 1 85 ? 11.571 -0.892 -6.319 1.00 93.94 85 GLY A CA 1
ATOM 665 C C . GLY A 1 85 ? 10.249 -1.268 -5.660 1.00 93.94 85 GLY A C 1
ATOM 666 O O . GLY A 1 85 ? 9.208 -0.656 -5.897 1.00 93.94 85 GLY A O 1
ATOM 667 N N . GLU A 1 86 ? 10.295 -2.321 -4.854 1.00 96.88 86 GLU A N 1
ATOM 668 C CA . GLU A 1 86 ? 9.147 -2.888 -4.158 1.00 96.88 86 GLU A CA 1
ATOM 669 C C . GLU A 1 86 ? 9.504 -3.034 -2.683 1.00 96.88 86 GLU A C 1
ATOM 671 O O . GLU A 1 86 ? 10.552 -3.582 -2.349 1.00 96.88 86 GLU A O 1
ATOM 676 N N . ALA A 1 87 ? 8.621 -2.575 -1.806 1.00 96.56 87 ALA A N 1
ATOM 677 C CA . ALA A 1 87 ? 8.732 -2.796 -0.372 1.00 96.56 87 ALA A CA 1
ATOM 678 C C . ALA A 1 87 ? 7.339 -3.003 0.210 1.00 96.56 87 ALA A C 1
ATOM 680 O O . ALA A 1 87 ? 6.331 -2.572 -0.359 1.00 96.56 87 ALA A O 1
ATOM 681 N N . ARG A 1 88 ? 7.271 -3.680 1.351 1.00 96.50 88 ARG A N 1
ATOM 682 C CA . ARG A 1 88 ? 6.027 -3.836 2.093 1.00 96.50 88 ARG A CA 1
ATOM 683 C C . ARG A 1 88 ? 6.309 -3.927 3.579 1.00 96.50 88 ARG A C 1
ATOM 685 O O . ARG A 1 88 ? 7.312 -4.511 3.979 1.00 96.50 88 ARG A O 1
ATOM 692 N N . ARG A 1 89 ? 5.376 -3.415 4.368 1.00 96.50 89 ARG A N 1
ATOM 693 C CA . ARG A 1 89 ? 5.325 -3.603 5.817 1.00 96.50 89 ARG A CA 1
ATOM 694 C C . ARG A 1 89 ? 3.875 -3.723 6.270 1.00 96.50 89 ARG A C 1
ATOM 696 O O . ARG A 1 89 ? 2.950 -3.358 5.538 1.00 96.50 89 ARG A O 1
ATOM 703 N N . ILE A 1 90 ? 3.684 -4.237 7.474 1.00 97.19 90 ILE A N 1
ATOM 704 C CA . ILE A 1 90 ? 2.387 -4.296 8.142 1.00 97.19 90 ILE A CA 1
ATOM 705 C C . ILE A 1 90 ? 2.619 -3.767 9.548 1.00 97.19 90 ILE A C 1
ATOM 707 O O . ILE A 1 90 ? 3.518 -4.250 10.229 1.00 97.19 90 ILE A O 1
ATOM 711 N N . ASP A 1 91 ? 1.825 -2.785 9.951 1.00 97.75 91 ASP A N 1
ATOM 712 C CA . ASP A 1 91 ? 1.811 -2.266 11.316 1.00 97.75 91 ASP A CA 1
ATOM 713 C C . ASP A 1 91 ? 0.365 -2.292 11.839 1.00 97.75 91 ASP A C 1
ATOM 715 O O . ASP A 1 91 ? -0.590 -2.307 11.053 1.00 97.75 91 ASP A O 1
ATOM 719 N N . GLU A 1 92 ? 0.208 -2.293 13.159 1.00 97.62 92 GLU A N 1
ATOM 720 C CA . GLU A 1 92 ? -1.088 -2.221 13.835 1.00 97.62 92 GLU A CA 1
ATOM 721 C C . GLU A 1 92 ? -1.501 -0.756 14.054 1.00 97.62 92 GLU A C 1
ATOM 723 O O . GLU A 1 92 ? -0.683 0.077 14.452 1.00 97.62 92 GLU A O 1
ATOM 728 N N . GLY A 1 93 ? -2.758 -0.432 13.749 1.00 97.00 93 GLY A N 1
ATOM 729 C CA . GLY A 1 93 ? -3.379 0.851 14.071 1.00 97.00 93 GLY A CA 1
ATOM 730 C C . GLY A 1 93 ? -3.831 0.937 15.532 1.00 97.00 93 GLY A C 1
ATOM 731 O O . GLY A 1 93 ? -3.807 -0.043 16.269 1.00 97.00 93 GLY A O 1
ATOM 732 N N . ASP A 1 94 ? -4.301 2.110 15.948 1.00 97.56 94 ASP A N 1
ATOM 733 C CA . ASP A 1 94 ? -4.699 2.401 17.335 1.00 97.56 94 ASP A CA 1
ATOM 734 C C . ASP A 1 94 ? -5.870 1.534 17.823 1.00 97.56 94 ASP A C 1
ATOM 736 O O . ASP A 1 94 ? -6.022 1.320 19.023 1.00 97.56 94 ASP A O 1
ATOM 740 N N . ASP A 1 95 ? -6.690 1.035 16.895 1.00 94.50 95 ASP A N 1
ATOM 741 C CA . ASP A 1 95 ? -7.849 0.179 17.162 1.00 94.50 95 ASP A CA 1
ATOM 742 C C . ASP A 1 95 ? -7.544 -1.325 16.976 1.00 94.50 95 ASP A C 1
ATOM 744 O O . ASP A 1 95 ? -8.466 -2.143 16.906 1.00 94.50 95 ASP A O 1
ATOM 748 N N . GLY A 1 96 ? -6.271 -1.712 16.837 1.00 93.62 96 GLY A N 1
ATOM 749 C CA . GLY A 1 96 ? -5.865 -3.106 16.619 1.00 93.62 96 GLY A CA 1
ATOM 750 C C . GLY A 1 96 ? -6.046 -3.609 15.180 1.00 93.62 96 GLY A C 1
ATOM 751 O O . GLY A 1 96 ? -5.890 -4.798 14.899 1.00 93.62 96 GLY A O 1
ATOM 752 N N . ASN A 1 97 ? -6.412 -2.732 14.241 1.00 93.06 97 ASN A N 1
ATOM 753 C CA . ASN A 1 97 ? -6.531 -3.075 12.826 1.00 93.06 97 ASN A CA 1
ATOM 754 C C . ASN A 1 97 ? -5.151 -3.192 12.167 1.00 93.06 97 ASN A C 1
ATOM 756 O O . ASN A 1 97 ? -4.273 -2.360 12.376 1.00 93.06 97 ASN A O 1
ATOM 760 N N . LEU A 1 98 ? -4.979 -4.186 11.296 1.00 95.81 98 LEU A N 1
ATOM 761 C CA . LEU A 1 98 ? -3.775 -4.291 10.474 1.00 95.81 98 LEU A CA 1
ATOM 762 C C . LEU A 1 98 ? -3.830 -3.286 9.319 1.00 95.81 98 LEU A C 1
ATOM 764 O O . LEU A 1 98 ? -4.804 -3.255 8.562 1.00 95.81 98 LEU A O 1
ATOM 768 N N . VAL A 1 99 ? -2.757 -2.513 9.151 1.00 97.69 99 VAL A N 1
ATOM 769 C CA . VAL A 1 99 ? -2.583 -1.585 8.030 1.00 97.69 99 VAL A CA 1
ATOM 770 C C . VAL A 1 99 ? -1.421 -2.052 7.158 1.00 97.69 99 VAL A C 1
ATOM 772 O O . VAL A 1 99 ? -0.242 -1.877 7.484 1.00 97.69 99 VAL A O 1
ATOM 775 N N . HIS A 1 100 ? -1.756 -2.640 6.011 1.00 98.19 100 HIS A N 1
ATOM 776 C CA . HIS A 1 100 ? -0.776 -3.036 5.004 1.00 98.19 100 HIS A CA 1
ATOM 777 C C . HIS A 1 100 ? -0.257 -1.798 4.281 1.00 98.19 100 HIS A C 1
ATOM 779 O O . HIS A 1 100 ? -1.036 -1.048 3.704 1.00 98.19 100 HIS A O 1
ATOM 785 N N . GLN A 1 101 ? 1.054 -1.595 4.263 1.00 98.12 101 GLN A N 1
ATOM 786 C CA . GLN A 1 101 ? 1.692 -0.510 3.522 1.00 98.12 101 GLN A CA 1
ATOM 787 C C . GLN A 1 101 ? 2.535 -1.139 2.426 1.00 98.12 101 GLN A C 1
ATOM 789 O O . GLN A 1 101 ? 3.444 -1.925 2.704 1.00 98.12 101 GLN A O 1
ATOM 794 N N . VAL A 1 102 ? 2.197 -0.847 1.174 1.00 98.12 102 VAL A N 1
ATOM 795 C CA . VAL A 1 102 ? 2.730 -1.582 0.032 1.00 98.12 102 VAL A CA 1
ATOM 796 C C . VAL A 1 102 ? 3.233 -0.605 -1.021 1.00 98.12 102 VAL A C 1
ATOM 798 O O . VAL A 1 102 ? 2.463 0.095 -1.677 1.00 98.12 102 VAL A O 1
ATOM 801 N N . MET A 1 103 ? 4.542 -0.625 -1.246 1.00 97.31 103 MET A N 1
ATOM 802 C CA . MET A 1 103 ? 5.230 0.226 -2.206 1.00 97.31 103 MET A CA 1
ATOM 803 C C . MET A 1 103 ? 5.499 -0.513 -3.515 1.00 97.31 103 MET A C 1
ATOM 805 O O . MET A 1 103 ? 5.872 -1.691 -3.497 1.00 97.31 103 MET A O 1
ATOM 809 N N . ALA A 1 104 ? 5.296 0.168 -4.639 1.00 97.19 104 ALA A N 1
ATOM 810 C CA . ALA A 1 104 ? 5.745 -0.273 -5.954 1.00 97.19 104 ALA A CA 1
ATOM 811 C C . ALA A 1 104 ? 6.095 0.944 -6.818 1.00 97.19 104 ALA A C 1
ATOM 813 O O . ALA A 1 104 ? 5.241 1.788 -7.085 1.00 97.19 104 ALA A O 1
ATOM 814 N N . ASN A 1 105 ? 7.344 1.025 -7.267 1.00 96.38 105 ASN A N 1
ATOM 815 C CA . ASN A 1 105 ? 7.790 2.034 -8.217 1.00 96.38 105 ASN A CA 1
ATOM 816 C C . ASN A 1 105 ? 8.889 1.475 -9.125 1.00 96.38 105 ASN A C 1
ATOM 818 O O . ASN A 1 105 ? 10.038 1.294 -8.717 1.00 96.38 105 ASN A O 1
ATOM 822 N N . TYR A 1 106 ? 8.542 1.252 -10.386 1.00 96.50 106 TYR A N 1
ATOM 823 C CA . TYR A 1 106 ? 9.421 0.616 -11.361 1.00 96.50 106 TYR A CA 1
ATOM 824 C C . TYR A 1 106 ? 10.141 1.617 -12.272 1.00 96.50 106 TYR A C 1
ATOM 826 O O . TYR A 1 106 ? 10.849 1.188 -13.171 1.00 96.50 106 TYR A O 1
ATOM 834 N N . GLN A 1 107 ? 10.008 2.933 -12.049 1.00 93.69 107 GLN A N 1
ATOM 835 C CA . GLN A 1 107 ? 10.401 3.991 -13.001 1.00 93.69 107 GLN A CA 1
ATOM 836 C C . GLN A 1 107 ? 11.836 3.907 -13.560 1.00 93.69 107 GLN A C 1
ATOM 838 O O . GLN A 1 107 ? 12.097 4.391 -14.658 1.00 93.69 107 GLN A O 1
ATOM 843 N N . PHE A 1 108 ? 12.770 3.307 -12.814 1.00 93.31 108 PHE A N 1
ATOM 844 C CA . PHE A 1 108 ? 14.182 3.176 -13.198 1.00 93.31 108 PHE A CA 1
ATOM 845 C C . PHE A 1 108 ? 14.593 1.763 -13.612 1.00 93.31 108 PHE A C 1
ATOM 847 O O . PHE A 1 108 ? 15.781 1.481 -13.762 1.00 93.31 108 PHE A O 1
ATOM 854 N N . TRP A 1 109 ? 13.637 0.855 -13.784 1.00 93.38 109 TRP A N 1
ATOM 855 C CA . TRP A 1 109 ? 13.916 -0.441 -14.396 1.00 93.38 109 TRP A CA 1
ATOM 856 C C . TRP A 1 109 ? 14.012 -0.287 -15.924 1.00 93.38 109 TRP A C 1
ATOM 858 O O . TRP A 1 109 ? 13.952 0.828 -16.454 1.00 93.38 109 TRP A O 1
ATOM 868 N N . GLY A 1 110 ? 14.221 -1.394 -16.641 1.00 92.94 110 GLY A N 1
ATOM 869 C CA . GLY A 1 110 ? 14.449 -1.384 -18.088 1.00 92.94 110 GLY A CA 1
ATOM 870 C C . GLY A 1 110 ? 13.417 -0.540 -18.843 1.00 92.94 110 GLY A C 1
ATOM 871 O O . GLY A 1 110 ? 12.256 -0.472 -18.455 1.00 92.94 110 GLY A O 1
ATOM 872 N N . LYS A 1 111 ? 13.851 0.174 -19.889 1.00 93.50 111 LYS A N 1
ATOM 873 C CA . LYS A 1 111 ? 12.978 0.950 -20.797 1.00 93.50 111 LYS A CA 1
ATOM 874 C C . LYS A 1 111 ? 11.968 1.887 -20.095 1.00 93.50 111 LYS A C 1
ATOM 876 O O . LYS A 1 111 ? 10.865 2.081 -20.597 1.00 93.50 111 LYS A O 1
ATOM 881 N N . GLY A 1 112 ? 12.328 2.467 -18.947 1.00 92.69 112 GLY A N 1
ATOM 882 C CA . GLY A 1 112 ? 11.431 3.342 -18.176 1.00 92.69 112 GLY A CA 1
ATOM 883 C C . GLY A 1 112 ? 10.434 2.590 -17.289 1.00 92.69 112 GLY A C 1
ATOM 884 O O . GLY A 1 112 ? 9.363 3.106 -16.985 1.00 92.69 112 GLY A O 1
ATOM 885 N N . GLY A 1 113 ? 10.778 1.365 -16.889 1.00 95.31 113 GLY A N 1
ATOM 886 C CA . GLY A 1 113 ? 9.999 0.536 -15.974 1.00 95.31 113 GLY A CA 1
ATOM 887 C C . GLY A 1 113 ? 9.330 -0.686 -16.585 1.00 95.31 113 GLY A C 1
ATOM 888 O O . GLY A 1 113 ? 8.543 -1.327 -15.896 1.00 95.31 113 GLY A O 1
ATOM 889 N N . ASP A 1 114 ? 9.628 -1.014 -17.846 1.00 96.50 114 ASP A N 1
ATOM 890 C CA . ASP A 1 114 ? 9.180 -2.213 -18.567 1.00 96.50 114 ASP A CA 1
ATOM 891 C C . ASP A 1 114 ? 7.665 -2.479 -18.437 1.00 96.50 114 ASP A C 1
ATOM 893 O O . ASP A 1 114 ? 7.223 -3.620 -18.505 1.00 96.50 114 ASP A O 1
ATOM 897 N N . GLY A 1 115 ? 6.848 -1.446 -18.210 1.00 96.50 115 GLY A N 1
ATOM 898 C CA . GLY A 1 115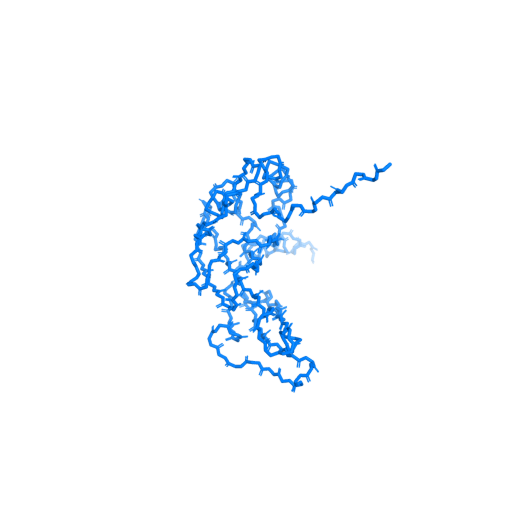 ? 5.402 -1.574 -18.014 1.00 96.50 115 GLY A CA 1
ATOM 899 C C . GLY A 1 115 ? 4.974 -2.398 -16.794 1.00 96.50 115 GLY A C 1
ATOM 900 O O . GLY A 1 115 ? 3.853 -2.893 -16.780 1.00 96.50 115 GLY A O 1
ATOM 901 N N . TRP A 1 116 ? 5.828 -2.595 -15.788 1.00 97.75 116 TRP A N 1
ATOM 902 C CA . TRP A 1 116 ? 5.445 -3.350 -14.593 1.00 97.75 116 TRP A CA 1
ATOM 903 C C . TRP A 1 116 ? 4.292 -2.675 -13.835 1.00 97.75 116 TRP A C 1
ATOM 905 O O . TRP A 1 116 ? 4.312 -1.473 -13.566 1.00 97.75 116 TRP A O 1
ATOM 915 N N . MET A 1 117 ? 3.287 -3.469 -13.469 1.00 96.62 117 MET A N 1
ATOM 916 C CA . MET A 1 117 ? 2.081 -3.050 -12.759 1.00 96.62 117 MET A CA 1
ATOM 917 C C . MET A 1 117 ? 1.737 -4.054 -11.667 1.00 96.62 117 MET A C 1
ATOM 919 O O . MET A 1 117 ? 1.979 -5.252 -11.822 1.00 96.62 117 MET A O 1
ATOM 923 N N . ARG A 1 118 ? 1.116 -3.579 -10.583 1.00 96.88 118 ARG A N 1
ATOM 924 C CA . ARG A 1 118 ? 0.654 -4.446 -9.498 1.00 96.88 118 ARG A CA 1
ATOM 925 C C . ARG A 1 118 ? -0.851 -4.676 -9.568 1.00 96.88 118 ARG A C 1
ATOM 927 O O . ARG A 1 118 ? -1.627 -3.730 -9.655 1.00 96.88 118 ARG A O 1
ATOM 934 N N . ILE A 1 119 ? -1.237 -5.942 -9.512 1.00 98.12 119 ILE A N 1
ATOM 935 C CA . ILE A 1 119 ? -2.609 -6.438 -9.538 1.00 98.12 119 ILE A CA 1
ATOM 936 C C . ILE A 1 119 ? -2.935 -6.935 -8.134 1.00 98.12 119 ILE A C 1
ATOM 938 O O . ILE A 1 119 ? -2.197 -7.748 -7.578 1.00 98.12 119 ILE A O 1
ATOM 942 N N . LEU A 1 120 ? -4.024 -6.426 -7.561 1.00 98.31 120 LEU A N 1
ATOM 943 C CA . LEU A 1 120 ? -4.537 -6.845 -6.261 1.00 98.31 120 LEU A CA 1
ATOM 944 C C . LEU A 1 120 ? -5.874 -7.551 -6.478 1.00 98.31 120 LEU A C 1
ATOM 946 O O . LEU A 1 120 ? -6.818 -6.941 -6.978 1.00 98.31 120 LEU A O 1
ATOM 950 N N . HIS A 1 121 ? -5.955 -8.818 -6.089 1.00 98.06 121 HIS A N 1
ATOM 951 C CA . HIS A 1 121 ? -7.181 -9.603 -6.114 1.00 98.06 121 HIS A CA 1
ATOM 952 C C . HIS A 1 121 ? -7.694 -9.772 -4.686 1.00 98.06 121 HIS A C 1
ATOM 954 O O . HIS A 1 121 ? -7.021 -10.340 -3.830 1.00 98.06 121 HIS A O 1
ATOM 960 N N . PHE A 1 122 ? -8.884 -9.246 -4.416 1.00 96.31 122 PHE A N 1
ATOM 961 C CA . PHE A 1 122 ? -9.526 -9.352 -3.114 1.00 96.31 122 PHE A CA 1
ATOM 962 C C . PHE A 1 122 ? -10.332 -10.646 -3.045 1.00 96.31 122 PHE A C 1
ATOM 964 O O . PHE A 1 122 ? -11.205 -10.869 -3.883 1.00 96.31 122 PHE A O 1
ATOM 971 N N . HIS A 1 123 ? -10.093 -11.442 -2.004 1.00 94.94 123 HIS A N 1
ATOM 972 C CA . HIS A 1 123 ? -10.861 -12.639 -1.671 1.00 94.94 123 HIS A CA 1
ATOM 973 C C . HIS A 1 123 ? -11.541 -12.429 -0.314 1.00 94.94 123 HIS A C 1
ATOM 975 O O . HIS A 1 123 ? -11.042 -12.925 0.701 1.00 94.94 123 HIS A O 1
ATOM 981 N N . PRO A 1 124 ? -12.661 -11.675 -0.251 1.00 89.81 124 PRO A N 1
ATOM 982 C CA . PRO A 1 124 ? -13.312 -11.370 1.011 1.00 89.81 124 PRO A CA 1
ATOM 983 C C . PRO A 1 124 ? -13.650 -12.629 1.788 1.00 89.81 124 PRO A C 1
ATOM 985 O O . PRO A 1 124 ? -13.273 -12.692 2.942 1.00 89.81 124 PRO A O 1
ATOM 988 N N . GLU A 1 125 ? -14.250 -13.652 1.174 1.00 89.81 125 GLU A N 1
ATOM 989 C CA . GLU A 1 125 ? -14.654 -14.898 1.850 1.00 89.81 125 GLU A CA 1
ATOM 990 C C . GLU A 1 125 ? -13.494 -15.665 2.496 1.00 89.81 125 GLU A C 1
ATOM 992 O O . GLU A 1 125 ? -13.678 -16.275 3.547 1.00 89.81 125 GLU A O 1
ATOM 997 N N . GLU A 1 126 ? -12.290 -15.536 1.947 1.00 93.12 126 GLU A N 1
ATOM 998 C CA . GLU A 1 126 ? -11.075 -16.206 2.424 1.00 93.12 126 GLU A CA 1
ATOM 999 C C . GLU A 1 126 ? -10.204 -15.300 3.307 1.00 93.12 126 GLU A C 1
ATOM 1001 O O . GLU A 1 126 ? -9.108 -15.696 3.697 1.00 93.12 126 GLU A O 1
ATOM 1006 N N . ASP A 1 127 ? -10.675 -14.082 3.604 1.00 93.50 127 ASP A N 1
ATOM 1007 C CA . ASP A 1 127 ? -9.966 -13.080 4.401 1.00 93.50 127 ASP A CA 1
ATOM 1008 C C . ASP A 1 127 ? -8.530 -12.846 3.897 1.00 93.50 127 ASP A C 1
ATOM 1010 O O . ASP A 1 127 ? -7.587 -12.737 4.687 1.00 93.50 127 ASP A O 1
ATOM 1014 N N . ARG A 1 128 ? -8.344 -12.764 2.568 1.00 95.81 128 ARG A N 1
ATOM 1015 C CA . ARG A 1 128 ? -7.036 -12.469 1.961 1.00 95.81 128 ARG A CA 1
ATOM 1016 C C . ARG A 1 128 ? -7.088 -11.540 0.747 1.00 95.81 128 ARG A C 1
ATOM 1018 O O . ARG A 1 128 ? -8.114 -11.405 0.081 1.00 95.81 128 ARG A O 1
ATOM 1025 N N . ILE A 1 129 ? -5.948 -10.924 0.445 1.00 97.81 129 ILE A N 1
ATOM 1026 C CA . ILE A 1 129 ? -5.680 -10.209 -0.810 1.00 97.81 129 ILE A CA 1
ATOM 1027 C C . ILE A 1 129 ? -4.445 -10.824 -1.451 1.00 97.81 129 ILE A C 1
ATOM 1029 O O . ILE A 1 129 ? -3.378 -10.829 -0.838 1.00 97.81 129 ILE A O 1
ATOM 1033 N N . ASP A 1 130 ? -4.570 -11.274 -2.692 1.00 98.44 130 ASP A N 1
ATOM 1034 C CA . ASP A 1 130 ? -3.441 -11.756 -3.477 1.00 98.44 130 ASP A CA 1
ATOM 1035 C C . ASP A 1 130 ? -2.870 -10.614 -4.315 1.00 98.44 130 ASP A C 1
ATOM 1037 O O . ASP A 1 130 ? -3.591 -9.889 -5.003 1.00 98.44 130 ASP A O 1
ATOM 1041 N N . VAL A 1 131 ? -1.557 -10.432 -4.234 1.00 98.62 131 VAL A N 1
ATOM 1042 C CA . VAL A 1 131 ? -0.823 -9.362 -4.903 1.00 98.62 131 VAL A CA 1
ATOM 1043 C C . VAL A 1 131 ? 0.138 -9.982 -5.903 1.00 98.62 131 VAL A C 1
ATOM 1045 O O . VAL A 1 131 ? 0.955 -10.822 -5.531 1.00 98.62 131 VAL A O 1
ATOM 1048 N N . LYS A 1 132 ? 0.055 -9.556 -7.166 1.00 98.44 132 LYS A N 1
ATOM 1049 C CA . LYS A 1 132 ? 0.928 -10.012 -8.256 1.00 98.44 132 LYS A CA 1
ATOM 1050 C C . LYS A 1 132 ? 1.449 -8.840 -9.072 1.00 98.44 132 LYS A C 1
ATOM 1052 O O . LYS A 1 132 ? 0.701 -7.910 -9.357 1.00 98.44 132 LYS A O 1
ATOM 1057 N N . THR A 1 133 ? 2.698 -8.914 -9.511 1.00 98.38 133 THR A N 1
ATOM 1058 C CA . THR A 1 133 ? 3.303 -7.937 -10.423 1.00 98.38 133 THR A CA 1
ATOM 1059 C C . THR A 1 133 ? 3.370 -8.515 -11.838 1.00 98.38 133 THR A C 1
ATOM 1061 O O . THR A 1 133 ? 3.933 -9.588 -12.048 1.00 98.38 133 THR A O 1
ATOM 1064 N N . TYR A 1 134 ? 2.805 -7.807 -12.814 1.00 98.38 134 TYR A N 1
ATOM 1065 C CA . TYR A 1 134 ? 2.719 -8.214 -14.219 1.00 98.38 134 TYR A CA 1
ATOM 1066 C C . TYR A 1 134 ? 3.224 -7.101 -15.136 1.00 98.38 134 TYR A C 1
ATOM 1068 O O . TYR A 1 134 ? 3.019 -5.924 -14.845 1.00 98.38 134 TYR A O 1
ATOM 1076 N N . SER A 1 135 ? 3.875 -7.462 -16.239 1.00 98.38 135 SER A N 1
ATOM 1077 C CA . SER A 1 135 ? 4.234 -6.529 -17.307 1.00 98.38 135 SER A CA 1
ATOM 1078 C C . SER A 1 135 ? 3.563 -6.960 -18.612 1.00 98.38 135 SER A C 1
ATOM 1080 O O . SER A 1 135 ? 3.866 -8.050 -19.096 1.00 98.38 135 SER A O 1
ATOM 1082 N N . PRO A 1 136 ? 2.725 -6.108 -19.233 1.00 97.25 136 PRO A N 1
ATOM 1083 C CA . PRO A 1 136 ? 2.202 -6.351 -20.573 1.00 97.25 136 PRO A CA 1
ATOM 1084 C C . PRO A 1 136 ? 3.254 -6.112 -21.666 1.00 97.25 136 PRO A C 1
ATOM 1086 O O . PRO A 1 136 ? 3.097 -6.596 -22.777 1.00 97.25 136 PRO A O 1
ATOM 1089 N N . VAL A 1 137 ? 4.332 -5.375 -21.372 1.00 97.12 137 VAL A N 1
ATOM 1090 C CA . VAL A 1 137 ? 5.433 -5.133 -22.326 1.00 97.12 137 VAL A CA 1
ATOM 1091 C C . VAL A 1 137 ? 6.319 -6.369 -22.460 1.00 97.12 137 VAL A C 1
ATOM 1093 O O . VAL A 1 137 ? 6.842 -6.648 -23.536 1.00 97.12 137 VAL A O 1
ATOM 1096 N N . LEU A 1 138 ? 6.514 -7.091 -21.357 1.00 97.31 138 LEU A N 1
ATOM 1097 C CA . LEU A 1 138 ? 7.313 -8.312 -21.297 1.00 97.31 138 LEU A CA 1
ATOM 1098 C C . LEU A 1 138 ? 6.459 -9.587 -21.324 1.00 97.31 138 LEU A C 1
ATOM 1100 O O . LEU A 1 138 ? 7.037 -10.670 -21.316 1.00 97.31 138 LEU A O 1
ATOM 1104 N N . ASP A 1 139 ? 5.131 -9.441 -21.298 1.00 97.88 139 ASP A N 1
ATOM 1105 C CA . ASP A 1 139 ? 4.128 -10.512 -21.247 1.00 97.88 139 ASP A CA 1
ATOM 1106 C C . ASP A 1 139 ? 4.437 -11.583 -20.188 1.00 97.88 139 ASP A C 1
ATOM 1108 O O . ASP A 1 139 ? 4.515 -12.782 -20.454 1.00 97.88 139 ASP A O 1
ATOM 1112 N N . ARG A 1 140 ? 4.724 -11.141 -18.958 1.00 98.00 140 ARG A N 1
ATOM 1113 C CA . ARG A 1 140 ? 5.085 -12.061 -17.871 1.00 98.00 140 ARG A CA 1
ATOM 1114 C C . ARG A 1 140 ? 4.796 -11.509 -16.489 1.00 98.00 140 ARG A C 1
ATOM 1116 O O . ARG A 1 140 ? 4.820 -10.298 -16.253 1.00 98.00 140 ARG A O 1
ATOM 1123 N N . TYR A 1 141 ? 4.614 -12.432 -15.552 1.00 98.25 141 TYR A N 1
ATOM 1124 C C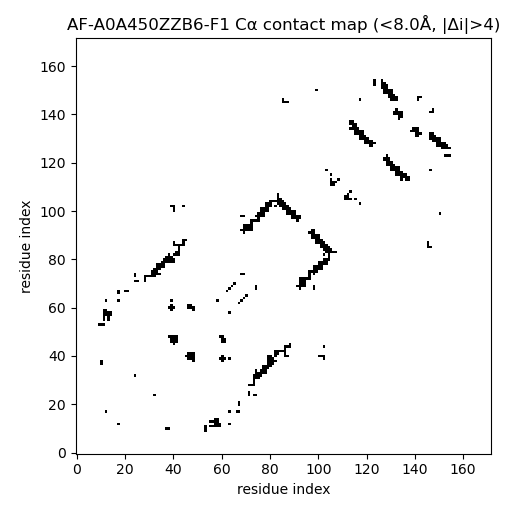A . TYR A 1 141 ? 4.608 -12.137 -14.127 1.00 98.25 141 TYR A CA 1
ATOM 1125 C C . TYR A 1 141 ? 6.030 -12.060 -13.574 1.00 98.25 141 TYR A C 1
ATOM 1127 O O . TYR A 1 141 ? 6.964 -12.690 -14.076 1.00 98.25 141 TYR A O 1
ATOM 1135 N N . ARG A 1 142 ? 6.190 -11.266 -12.519 1.00 96.50 142 ARG A N 1
ATOM 1136 C CA . ARG A 1 142 ? 7.403 -11.230 -11.715 1.00 96.50 142 ARG A CA 1
ATOM 1137 C C . ARG A 1 142 ? 7.191 -12.095 -10.482 1.00 96.50 142 ARG A C 1
ATOM 1139 O O . ARG A 1 142 ? 6.289 -11.838 -9.692 1.00 96.50 142 ARG A O 1
ATOM 1146 N N . HIS A 1 143 ? 8.059 -13.082 -10.315 1.00 94.12 143 HIS A N 1
ATOM 1147 C CA . HIS A 1 143 ? 8.035 -13.985 -9.174 1.00 94.12 143 HIS A CA 1
ATOM 1148 C C . HIS A 1 143 ? 9.100 -13.555 -8.168 1.00 94.12 143 HIS A C 1
ATOM 1150 O O . HIS A 1 143 ? 10.263 -13.349 -8.519 1.00 94.12 143 HIS A O 1
ATOM 1156 N N . GLY A 1 144 ? 8.695 -13.377 -6.917 1.00 94.44 144 GLY A N 1
ATOM 1157 C CA . GLY A 1 144 ? 9.580 -12.968 -5.836 1.00 94.44 144 GLY A CA 1
ATOM 1158 C C . GLY A 1 144 ? 8.780 -12.516 -4.619 1.00 94.44 144 GLY A C 1
ATOM 1159 O O . GLY A 1 144 ? 7.643 -12.074 -4.772 1.00 94.44 144 GLY A O 1
ATOM 1160 N N . PRO A 1 145 ? 9.360 -12.566 -3.411 1.00 94.38 145 PRO A N 1
ATOM 1161 C CA . PRO A 1 145 ? 8.634 -12.281 -2.169 1.00 94.38 145 PRO A CA 1
ATOM 1162 C C . PRO A 1 145 ? 8.115 -10.833 -2.057 1.00 94.38 145 PRO A C 1
ATOM 1164 O O . PRO A 1 145 ? 7.260 -10.554 -1.216 1.00 94.38 145 PRO A O 1
ATOM 1167 N N . SER A 1 146 ? 8.627 -9.912 -2.882 1.00 94.56 146 SER A N 1
ATOM 1168 C CA . SER A 1 146 ? 8.173 -8.518 -2.998 1.00 94.56 146 SER A CA 1
ATOM 1169 C C . SER A 1 146 ? 7.242 -8.257 -4.191 1.00 94.56 146 SER A C 1
ATOM 1171 O O . SER A 1 146 ? 6.670 -7.171 -4.276 1.00 94.56 146 SER A O 1
ATOM 1173 N N . SER A 1 147 ? 7.087 -9.229 -5.096 1.00 96.38 147 SER A N 1
ATOM 1174 C CA . SER A 1 147 ? 6.356 -9.103 -6.368 1.00 96.38 147 SER A CA 1
ATOM 1175 C C . SER A 1 147 ? 5.122 -10.012 -6.445 1.00 96.38 147 SER A C 1
ATOM 1177 O O . SER A 1 147 ? 4.183 -9.719 -7.180 1.00 96.38 147 SER A O 1
ATOM 1179 N N . GLU A 1 148 ? 5.116 -11.108 -5.688 1.00 98.19 148 GLU A N 1
ATOM 1180 C CA . GLU A 1 148 ? 4.012 -12.059 -5.590 1.00 98.19 148 GLU A CA 1
ATOM 1181 C C . GLU A 1 148 ? 3.854 -12.514 -4.137 1.00 98.19 148 GLU A C 1
ATOM 1183 O O . GLU A 1 148 ? 4.759 -13.120 -3.559 1.00 98.19 148 GLU A O 1
ATOM 1188 N N . PHE A 1 149 ? 2.730 -12.161 -3.517 1.00 98.12 149 PHE A N 1
ATOM 1189 C CA . PHE A 1 149 ? 2.466 -12.459 -2.112 1.00 98.12 149 PHE A CA 1
ATOM 1190 C C . PHE A 1 149 ? 0.993 -12.283 -1.745 1.00 98.12 149 PHE A C 1
ATOM 1192 O O . PHE A 1 149 ? 0.240 -11.604 -2.434 1.00 98.12 149 PHE A O 1
ATOM 1199 N N . THR A 1 150 ? 0.619 -12.816 -0.586 1.00 98.19 150 THR A N 1
ATOM 1200 C CA . THR A 1 150 ? -0.707 -12.641 0.011 1.00 98.19 150 THR A CA 1
ATOM 1201 C C . THR A 1 150 ? -0.634 -11.706 1.219 1.00 98.19 150 THR A C 1
ATOM 1203 O O . THR A 1 150 ? 0.336 -11.728 1.985 1.00 98.19 150 THR A O 1
ATOM 1206 N N . LEU A 1 151 ? -1.657 -10.870 1.386 1.00 97.00 151 LEU A N 1
ATOM 1207 C CA . LEU A 1 151 ? -1.898 -10.054 2.572 1.00 97.00 151 LEU A CA 1
ATOM 1208 C C . LEU A 1 151 ? -3.118 -10.604 3.324 1.00 97.00 151 LEU A C 1
ATOM 1210 O O . LEU A 1 151 ? -4.130 -10.894 2.678 1.00 97.00 151 LEU A O 1
ATOM 1214 N N . PRO A 1 152 ? -3.068 -10.717 4.663 1.00 95.62 152 PRO A N 1
ATOM 1215 C CA . PRO A 1 152 ? -4.268 -10.940 5.460 1.00 95.62 152 PRO A CA 1
ATOM 1216 C C . PRO A 1 152 ? -5.312 -9.859 5.166 1.00 95.62 152 PRO A C 1
ATOM 1218 O O . PRO A 1 152 ? -4.988 -8.689 5.040 1.00 95.62 152 PRO A O 1
ATOM 1221 N N . TYR A 1 153 ? -6.577 -10.225 5.063 1.00 92.00 153 TYR A N 1
ATOM 1222 C CA . TYR A 1 153 ? -7.693 -9.300 4.886 1.00 92.00 153 TYR A CA 1
ATOM 1223 C C . TYR A 1 153 ? -8.847 -9.733 5.793 1.00 92.00 153 TYR A C 1
ATOM 1225 O O . TYR A 1 153 ? -9.946 -9.973 5.302 1.00 92.00 153 TYR A O 1
ATOM 1233 N N . PRO A 1 154 ? -8.624 -9.854 7.120 1.00 82.44 154 PRO A N 1
ATOM 1234 C CA . PRO A 1 154 ? -9.710 -10.170 8.033 1.00 82.44 154 PRO A CA 1
ATOM 1235 C C . PRO A 1 154 ? -10.766 -9.080 7.888 1.00 82.44 154 PRO A C 1
ATOM 1237 O O . PRO A 1 154 ? -10.462 -7.893 8.050 1.00 82.44 154 PRO A O 1
ATOM 1240 N N . ASP A 1 155 ? -11.984 -9.454 7.508 1.00 69.88 155 ASP A N 1
ATOM 1241 C CA . ASP A 1 155 ? -13.087 -8.506 7.460 1.00 69.88 155 ASP A CA 1
ATOM 1242 C C . ASP A 1 155 ? -13.756 -8.410 8.843 1.00 69.88 155 ASP A C 1
ATOM 1244 O O . ASP A 1 155 ? -14.563 -9.277 9.197 1.00 69.88 155 ASP A O 1
ATOM 1248 N N . PRO A 1 156 ? -13.503 -7.349 9.639 1.00 61.59 156 PRO A N 1
ATOM 1249 C CA . PRO A 1 156 ? -14.200 -7.169 10.909 1.00 61.59 156 PRO A CA 1
ATOM 1250 C C . PRO A 1 156 ? -15.711 -6.964 10.701 1.00 61.59 156 PRO A C 1
ATOM 1252 O O . PRO A 1 156 ? -16.502 -7.176 11.622 1.00 61.59 156 PRO A O 1
ATOM 1255 N N . MET A 1 157 ? -16.149 -6.605 9.487 1.00 60.56 157 MET A N 1
ATOM 1256 C CA . MET A 1 157 ? -17.559 -6.429 9.153 1.00 60.56 157 MET A CA 1
ATOM 1257 C C . MET A 1 157 ? -18.261 -7.727 8.755 1.00 60.56 157 MET A C 1
ATOM 1259 O O . MET A 1 157 ? -19.488 -7.770 8.848 1.00 60.56 157 MET A O 1
ATOM 1263 N N . LYS A 1 158 ? -17.551 -8.819 8.434 1.00 63.03 158 LYS A N 1
ATOM 1264 C CA . LYS A 1 158 ? -18.171 -10.144 8.229 1.00 63.03 158 LYS A CA 1
ATOM 1265 C C . LYS A 1 158 ? -18.939 -10.613 9.460 1.00 63.03 158 LYS A C 1
ATOM 1267 O O . LYS A 1 158 ? -20.007 -11.207 9.337 1.00 63.03 158 LYS A O 1
ATOM 1272 N N . ALA A 1 159 ? -18.407 -10.375 10.660 1.00 56.25 159 ALA A N 1
ATOM 1273 C CA . ALA A 1 159 ? -19.088 -10.734 11.906 1.00 56.25 159 ALA A CA 1
ATOM 1274 C C . ALA A 1 159 ? -20.381 -9.918 12.101 1.00 56.25 159 ALA A C 1
ATOM 1276 O O . ALA A 1 159 ? -21.407 -10.464 12.504 1.00 56.25 159 ALA A O 1
ATOM 1277 N N . SER A 1 160 ? -20.346 -8.630 11.747 1.00 55.03 160 SER A N 1
ATOM 1278 C CA . SER A 1 160 ? -21.505 -7.730 11.798 1.00 55.03 160 SER A CA 1
ATOM 1279 C C . SER A 1 160 ? -22.573 -8.097 10.756 1.00 55.03 160 SER A C 1
ATOM 1281 O O . SER A 1 160 ? -23.753 -8.205 11.085 1.00 55.03 160 SER A O 1
ATOM 1283 N N . ARG A 1 161 ? -22.164 -8.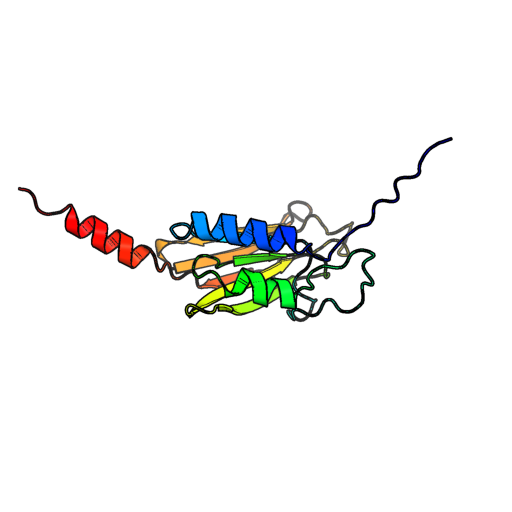404 9.517 1.00 60.06 161 ARG A N 1
ATOM 1284 C CA . ARG A 1 161 ? -23.059 -8.834 8.428 1.00 60.06 161 ARG A CA 1
ATOM 1285 C C . ARG A 1 161 ? -23.715 -10.186 8.707 1.00 60.06 161 ARG A C 1
ATOM 1287 O O . ARG A 1 161 ? -24.904 -10.330 8.450 1.00 60.06 161 ARG A O 1
ATOM 1294 N N . ARG A 1 162 ? -22.987 -11.144 9.299 1.00 56.22 162 ARG A N 1
ATOM 1295 C CA . ARG A 1 162 ? -23.561 -12.426 9.752 1.00 56.22 162 ARG A CA 1
ATOM 1296 C C . ARG A 1 162 ? -24.629 -12.231 10.831 1.00 56.22 162 ARG A C 1
ATOM 1298 O O . ARG A 1 162 ? -25.693 -12.828 10.720 1.00 56.22 162 ARG A O 1
ATOM 1305 N N . LYS A 1 163 ? -24.390 -11.349 11.812 1.00 49.53 163 LYS A N 1
ATOM 1306 C CA . LYS A 1 163 ? -25.399 -10.993 12.827 1.00 49.53 163 LYS A CA 1
ATOM 1307 C C . LYS A 1 163 ? -26.625 -10.302 12.224 1.00 49.53 163 LYS A C 1
ATOM 1309 O O . LYS A 1 163 ? -27.746 -10.618 12.610 1.00 49.53 163 LYS A O 1
ATOM 1314 N N . ALA A 1 164 ? -26.434 -9.399 11.261 1.00 52.22 164 ALA A N 1
ATOM 1315 C CA . ALA A 1 164 ? -27.547 -8.755 10.565 1.00 52.22 164 ALA A CA 1
ATOM 1316 C C . ALA A 1 164 ? -28.395 -9.776 9.787 1.00 52.22 164 ALA A C 1
ATOM 1318 O O . ALA A 1 164 ? -29.616 -9.742 9.888 1.00 52.22 164 ALA A O 1
ATOM 1319 N N . LEU A 1 165 ? -27.767 -10.735 9.095 1.00 51.53 165 LEU A N 1
ATOM 1320 C CA . LEU A 1 165 ? -28.475 -11.779 8.346 1.00 51.53 165 LEU A CA 1
ATOM 1321 C C . LEU A 1 165 ? -29.297 -12.709 9.257 1.00 51.53 165 LEU A C 1
ATOM 1323 O O . LEU A 1 165 ? -30.414 -13.077 8.905 1.00 51.53 165 LEU A O 1
ATOM 1327 N N . THR A 1 166 ? -28.796 -13.038 10.454 1.00 51.88 166 THR A N 1
ATOM 1328 C CA . THR A 1 166 ? -29.544 -13.848 11.436 1.00 51.88 166 THR A CA 1
ATOM 1329 C C . THR A 1 166 ? -30.746 -13.119 12.042 1.00 51.88 166 THR A C 1
ATOM 1331 O O . THR A 1 166 ? -31.707 -13.772 12.431 1.00 51.88 166 THR A O 1
ATOM 1334 N N . CYS A 1 167 ? -30.746 -11.781 12.092 1.00 50.19 167 CYS A N 1
ATOM 1335 C CA . CYS A 1 167 ? -31.880 -11.006 12.612 1.00 50.19 167 CYS A CA 1
ATOM 1336 C C . CYS A 1 167 ? -33.056 -10.887 11.622 1.00 50.19 167 CYS A C 1
ATOM 1338 O O . CYS A 1 167 ? -34.156 -10.541 12.042 1.00 50.19 167 CYS A O 1
ATOM 1340 N N . PHE A 1 168 ? -32.850 -11.186 10.333 1.00 55.22 168 PHE A N 1
ATOM 1341 C CA . PHE A 1 168 ? -33.910 -11.201 9.310 1.00 55.22 168 PHE A CA 1
ATOM 1342 C C . PHE A 1 168 ? -34.439 -12.611 8.994 1.00 55.22 168 PHE A C 1
ATOM 1344 O O . PHE A 1 168 ? -35.402 -12.750 8.245 1.00 55.22 168 PHE A O 1
ATOM 1351 N N . GLY A 1 169 ? -33.844 -13.657 9.573 1.00 51.22 169 GLY A N 1
ATOM 1352 C CA . GLY A 1 169 ? -34.226 -15.054 9.368 1.00 51.22 169 GLY A CA 1
ATOM 1353 C C . GLY A 1 169 ? -34.958 -15.646 10.569 1.00 51.22 169 GLY A C 1
ATOM 1354 O O . GLY A 1 169 ? -34.411 -16.523 11.224 1.00 51.22 169 GLY A O 1
ATOM 1355 N N . ASN A 1 170 ? -36.152 -15.137 10.884 1.00 45.41 170 ASN A N 1
ATOM 1356 C CA . ASN A 1 170 ? -37.217 -15.888 11.566 1.00 45.41 170 ASN A CA 1
ATOM 1357 C C . ASN A 1 170 ? -38.512 -15.061 11.576 1.00 45.41 170 ASN A C 1
ATOM 1359 O O . ASN A 1 170 ? -38.923 -14.488 12.584 1.00 45.41 170 ASN A O 1
ATOM 1363 N N . SER A 1 171 ? -39.180 -15.018 10.427 1.00 43.91 171 SER A N 1
ATOM 1364 C CA . SER A 1 171 ? -40.622 -14.801 10.389 1.00 43.91 171 SER A CA 1
ATOM 1365 C C . SER A 1 171 ? -41.241 -15.748 9.363 1.00 43.91 171 SER A C 1
ATOM 1367 O O . SER A 1 171 ? -41.178 -15.475 8.165 1.00 43.91 171 SER A O 1
ATOM 1369 N N . LYS A 1 172 ? -41.882 -16.786 9.914 1.00 40.41 172 LYS A N 1
ATOM 1370 C CA . LYS A 1 172 ? -42.705 -17.841 9.298 1.00 40.41 172 LYS A CA 1
ATOM 1371 C C . LYS A 1 172 ? -41.975 -19.005 8.639 1.00 40.41 172 LYS A C 1
ATOM 1373 O O . LYS A 1 172 ? -41.174 -18.775 7.714 1.00 40.41 172 LYS A O 1
#

Nearest PDB structures (foldseek):
  2xmo-assembly2_B  TM=5.627E-01  e=1.584E-04  Listeria monocytogenes
  2xmo-assembly1_A  TM=5.616E-01  e=3.514E-04  Listeria monocytogenes
  3e0j-assembly3_C  TM=5.614E-01  e=1.263E-01  Homo sapiens
  3e0j-assembly4_A  TM=4.749E-01  e=2.635E-01  Homo sapiens
  6o16-assembly1_A  TM=2.087E-01  e=3.253E+00  Mus musculus